Protein AF-A0A941JMF9-F1 (afdb_monomer_lite)

Secondary structure (DSSP, 8-state):
------------HHHHHHHHHHHHHTT--HHHHHHHHHHHHHHHSS-SS------HHHHHHHHHHHHHHTT------------------------------------

InterPro domains:
  IPR007337 RelB antitoxin/Antitoxin DinJ [PF04221] (5-69)
  IPR007337 RelB antitoxin/Antitoxin DinJ [PTHR38781] (1-69)
  IPR007337 RelB antitoxin/Antitoxin DinJ [TIGR02384] (3-70)
  IPR013321 Arc-type ribbon-helix-helix [G3DSA:1.10.1220.10] (5-78)

Structure (mmCIF, N/CA/C/O backbone):
data_AF-A0A941JMF9-F1
#
_entry.id   AF-A0A941JMF9-F1
#
loop_
_atom_site.group_PDB
_atom_site.id
_atom_site.type_symbol
_atom_site.label_atom_id
_atom_site.label_alt_id
_atom_site.label_comp_id
_atom_site.label_asym_id
_atom_site.label_entity_id
_atom_site.label_seq_id
_atom_site.pdbx_PDB_ins_code
_atom_site.Cartn_x
_atom_site.Cartn_y
_atom_site.Cartn_z
_atom_site.occupancy
_atom_site.B_iso_or_equiv
_atom_site.auth_seq_id
_atom_site.auth_comp_id
_atom_site.auth_asym_id
_atom_site.auth_atom_id
_atom_site.pdbx_PDB_model_num
ATOM 1 N N . MET A 1 1 ? -5.141 -19.625 16.712 1.00 50.81 1 MET A N 1
ATOM 2 C CA . MET A 1 1 ? -5.456 -18.192 16.505 1.00 50.81 1 MET A CA 1
ATOM 3 C C . MET A 1 1 ? -4.304 -17.585 15.720 1.00 50.81 1 MET A C 1
ATOM 5 O O . MET A 1 1 ? -3.173 -17.908 16.052 1.00 50.81 1 MET A O 1
ATOM 9 N N . LYS A 1 2 ? -4.557 -16.811 14.654 1.00 82.81 2 LYS A N 1
ATOM 10 C CA . LYS A 1 2 ? -3.477 -16.100 13.944 1.00 82.81 2 LYS A CA 1
ATOM 11 C C . LYS A 1 2 ? -3.002 -14.933 14.806 1.00 82.81 2 LYS A C 1
ATOM 13 O O . LYS A 1 2 ? -3.840 -14.198 15.327 1.00 82.81 2 LYS A O 1
ATOM 18 N N . GLU A 1 3 ? -1.692 -14.795 14.943 1.00 86.06 3 GLU A N 1
ATOM 19 C CA . GLU A 1 3 ? -1.062 -13.634 15.565 1.00 86.06 3 GLU A CA 1
ATOM 20 C C . GLU A 1 3 ? -1.372 -12.379 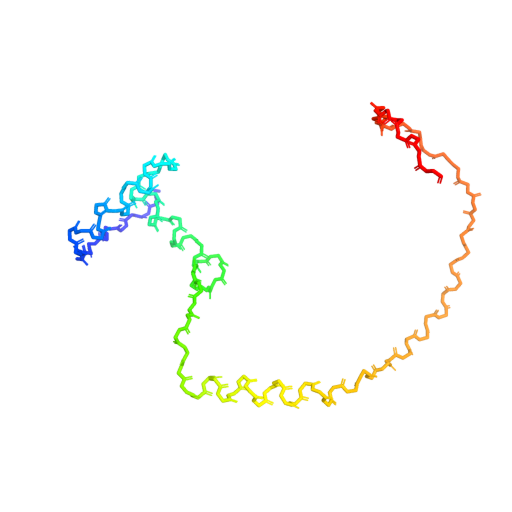14.737 1.00 86.06 3 GLU A C 1
ATOM 22 O O . GLU A 1 3 ? -1.392 -12.426 13.504 1.00 86.06 3 GLU A O 1
ATOM 27 N N . LYS A 1 4 ? -1.712 -11.281 15.417 1.00 86.69 4 LYS A N 1
ATOM 28 C CA . LYS A 1 4 ? -1.981 -9.981 14.800 1.00 86.69 4 LYS A CA 1
ATOM 29 C C . LYS A 1 4 ? -1.010 -8.974 15.387 1.00 86.69 4 LYS A C 1
ATOM 31 O O . LYS A 1 4 ? -1.026 -8.748 16.592 1.00 86.69 4 LYS A O 1
ATOM 36 N N . GLU A 1 5 ? -0.235 -8.343 14.522 1.00 91.06 5 GLU A N 1
ATOM 37 C CA . GLU A 1 5 ? 0.629 -7.228 14.889 1.00 91.06 5 GLU A CA 1
ATOM 38 C C . GLU A 1 5 ? -0.070 -5.897 14.591 1.00 91.06 5 GLU A C 1
ATOM 40 O O . GLU A 1 5 ? -0.791 -5.760 13.597 1.00 91.06 5 GLU A O 1
ATOM 45 N N . LEU A 1 6 ? 0.118 -4.914 15.474 1.00 92.06 6 LEU A N 1
ATOM 46 C CA . LEU A 1 6 ? -0.375 -3.552 15.281 1.00 92.06 6 LEU A CA 1
ATOM 47 C C . LEU A 1 6 ? 0.686 -2.728 14.554 1.00 92.06 6 LEU A C 1
ATOM 49 O O . LEU A 1 6 ? 1.835 -2.672 14.983 1.00 92.06 6 LEU A O 1
ATOM 53 N N . ILE A 1 7 ? 0.280 -2.051 13.483 1.00 92.31 7 ILE A N 1
ATOM 54 C CA . ILE A 1 7 ? 1.163 -1.201 12.683 1.00 92.31 7 ILE A CA 1
ATOM 55 C C . ILE A 1 7 ? 0.775 0.258 12.933 1.00 92.31 7 ILE A C 1
ATOM 57 O O . ILE A 1 7 ? -0.375 0.637 12.708 1.00 92.31 7 ILE A O 1
ATOM 61 N N . ASN A 1 8 ? 1.732 1.070 13.388 1.00 93.69 8 ASN A N 1
ATOM 62 C CA . ASN A 1 8 ? 1.570 2.514 13.554 1.00 93.69 8 ASN A CA 1
ATOM 63 C C . ASN A 1 8 ? 2.444 3.258 12.535 1.00 93.69 8 ASN A C 1
ATOM 65 O O . ASN A 1 8 ? 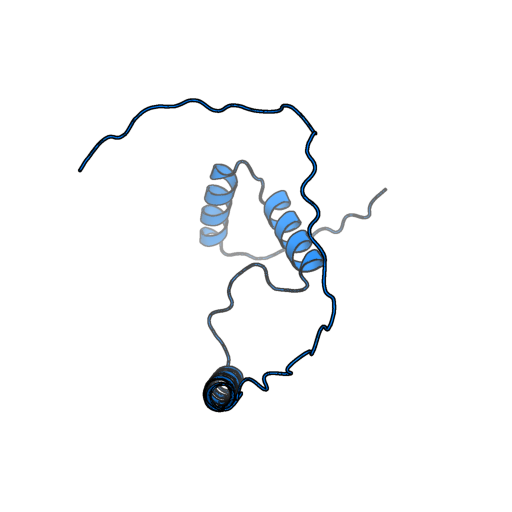3.632 2.965 12.418 1.00 93.69 8 ASN A O 1
ATOM 69 N N . ILE A 1 9 ? 1.858 4.199 11.793 1.00 92.38 9 ILE A N 1
ATOM 70 C CA . ILE A 1 9 ? 2.515 4.886 10.673 1.00 92.38 9 ILE A CA 1
ATOM 71 C C . ILE A 1 9 ? 2.132 6.366 10.710 1.00 92.38 9 ILE A C 1
ATOM 73 O O . ILE A 1 9 ? 0.956 6.696 10.863 1.00 92.38 9 ILE A O 1
ATOM 77 N N . SER A 1 10 ? 3.117 7.248 10.537 1.00 95.44 10 SER A N 1
ATOM 78 C CA . SER A 1 10 ? 2.878 8.679 10.335 1.00 95.44 10 SER A CA 1
ATOM 79 C C . SER A 1 10 ? 2.704 8.970 8.845 1.00 95.44 10 SER A C 1
ATOM 81 O O . SER A 1 10 ? 3.546 8.577 8.039 1.00 95.44 10 SER A O 1
ATOM 83 N N . ILE A 1 11 ? 1.605 9.630 8.481 1.00 94.69 11 ILE A N 1
ATOM 84 C CA . ILE A 1 11 ? 1.263 10.027 7.109 1.00 94.69 11 ILE A CA 1
ATOM 85 C C . ILE A 1 11 ? 0.685 11.441 7.171 1.00 94.69 11 ILE A C 1
ATOM 87 O O . ILE A 1 11 ? -0.034 11.783 8.111 1.00 94.69 11 ILE A O 1
ATOM 91 N N . 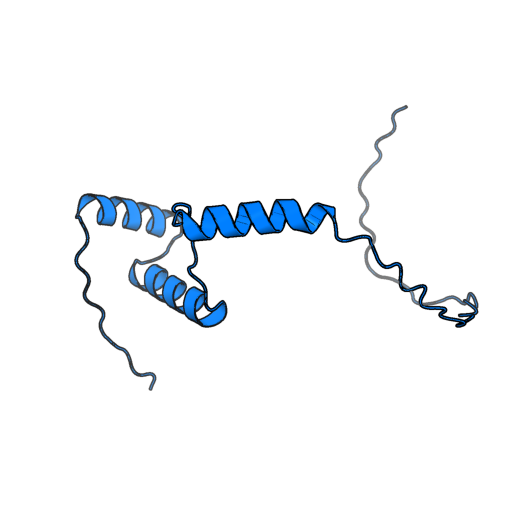GLU A 1 12 ? 0.991 12.251 6.164 1.00 97.75 12 GLU A N 1
ATOM 92 C CA . GLU A 1 12 ? 0.423 13.586 6.004 1.00 97.75 12 GLU A CA 1
ATOM 93 C C . GLU A 1 12 ? -1.109 13.542 5.877 1.00 97.75 12 GLU A C 1
ATOM 95 O O . GLU A 1 12 ? -1.676 12.681 5.198 1.00 97.75 12 GLU A O 1
ATOM 100 N N . SER A 1 13 ? -1.800 14.472 6.538 1.00 96.56 13 SER A N 1
ATOM 101 C CA . SER A 1 13 ? -3.266 14.459 6.634 1.00 96.56 13 SER A CA 1
ATOM 102 C C . SER A 1 13 ? -3.960 14.557 5.277 1.00 96.56 13 SER A C 1
ATOM 104 O O . SER A 1 13 ? -4.998 13.924 5.073 1.00 96.56 13 SER A O 1
ATOM 106 N N . GLU A 1 14 ? -3.383 15.313 4.345 1.00 97.38 14 GLU A N 1
ATOM 107 C CA . GLU A 1 14 ? -3.929 15.488 2.997 1.00 97.38 14 GLU A CA 1
ATOM 108 C C . GLU A 1 14 ? -3.874 14.175 2.207 1.00 97.38 14 GLU A C 1
ATOM 110 O O . GLU A 1 14 ? -4.900 13.696 1.721 1.00 97.38 14 GLU A O 1
ATOM 115 N N . ILE A 1 15 ? -2.705 13.521 2.181 1.00 97.19 15 ILE A N 1
ATOM 116 C CA . ILE A 1 15 ? -2.499 12.232 1.500 1.00 97.19 15 ILE A CA 1
ATOM 117 C C . ILE A 1 15 ? -3.424 11.159 2.078 1.00 97.19 15 ILE A C 1
ATOM 119 O O . ILE A 1 15 ? -4.023 10.384 1.331 1.00 97.19 15 ILE A O 1
ATOM 123 N N . LYS A 1 16 ? -3.576 11.124 3.407 1.00 95.81 16 LYS A N 1
ATOM 124 C CA . LYS A 1 16 ? -4.479 10.186 4.080 1.00 95.81 16 LYS A CA 1
ATOM 125 C C . LYS A 1 16 ? -5.921 10.351 3.601 1.00 95.81 16 LYS A C 1
ATOM 127 O O . LYS A 1 16 ? -6.567 9.351 3.303 1.00 95.81 16 LYS A O 1
ATOM 132 N N . THR A 1 17 ? -6.409 11.587 3.539 1.00 96.94 17 THR A N 1
ATOM 133 C CA . THR A 1 17 ? -7.798 11.880 3.156 1.00 96.94 17 THR A CA 1
ATOM 134 C C . THR A 1 17 ? -8.060 11.446 1.716 1.00 96.94 17 THR A C 1
ATOM 136 O O . THR A 1 17 ? -9.001 10.698 1.462 1.00 96.94 17 THR A O 1
ATOM 139 N N . ILE A 1 18 ? -7.159 11.805 0.795 1.00 97.44 18 ILE A N 1
ATOM 140 C CA . ILE A 1 18 ? -7.249 11.412 -0.618 1.00 97.44 18 ILE A CA 1
ATOM 141 C C . ILE A 1 18 ? -7.240 9.882 -0.762 1.00 97.44 18 ILE A C 1
ATOM 143 O O . ILE A 1 18 ? -8.048 9.314 -1.493 1.00 97.44 18 ILE A O 1
ATOM 147 N N . ALA A 1 19 ? -6.349 9.187 -0.049 1.00 96.44 19 ALA A N 1
ATOM 148 C CA . ALA A 1 19 ? -6.276 7.730 -0.106 1.00 96.44 19 ALA A CA 1
ATOM 149 C C . ALA A 1 19 ? -7.550 7.058 0.440 1.00 96.44 19 ALA A C 1
ATOM 151 O O . ALA A 1 19 ? -8.043 6.105 -0.162 1.00 96.44 19 ALA A O 1
ATOM 152 N N . GLU A 1 20 ? -8.105 7.552 1.553 1.00 96.00 20 GLU A N 1
ATOM 153 C CA . GLU A 1 20 ? -9.346 7.031 2.143 1.00 96.00 20 GLU A CA 1
ATOM 154 C C . GLU A 1 20 ? -10.556 7.231 1.207 1.00 96.00 20 GLU A C 1
ATOM 156 O O . GLU A 1 20 ? -11.385 6.326 1.094 1.00 96.00 20 GLU A O 1
ATOM 161 N N . GLU A 1 21 ? -10.631 8.345 0.472 1.00 97.25 21 GLU A N 1
ATOM 162 C CA . GLU A 1 21 ? -11.655 8.560 -0.561 1.00 97.25 21 GLU A CA 1
ATOM 163 C C . GLU A 1 21 ? -11.549 7.543 -1.700 1.00 97.25 21 GLU A C 1
ATOM 165 O O . GLU A 1 21 ? -12.556 6.954 -2.100 1.00 97.25 21 GLU A O 1
ATOM 170 N N . VAL A 1 22 ? -10.335 7.289 -2.195 1.00 97.25 22 VAL A N 1
ATOM 171 C CA . VAL A 1 22 ? -10.099 6.288 -3.244 1.00 97.25 22 VAL A CA 1
ATOM 172 C C . VAL A 1 22 ? -10.489 4.896 -2.750 1.00 97.25 22 VAL A C 1
ATOM 174 O O . VAL A 1 22 ? -11.217 4.188 -3.440 1.00 97.25 22 VAL A O 1
ATOM 177 N N . PHE A 1 23 ? -10.075 4.496 -1.545 1.00 96.88 23 PHE A N 1
ATOM 178 C CA . PHE A 1 23 ? -10.451 3.190 -0.992 1.00 96.88 23 PHE A CA 1
ATOM 179 C C . PHE A 1 23 ? -11.965 3.047 -0.813 1.00 96.88 23 PHE A C 1
ATOM 181 O O . PHE A 1 23 ? -12.511 1.988 -1.126 1.00 96.88 23 PHE A O 1
ATOM 188 N N . SER A 1 24 ? -12.653 4.116 -0.406 1.00 96.06 24 SER A N 1
ATOM 189 C CA . SER A 1 24 ? -14.113 4.147 -0.276 1.00 96.06 24 SER A CA 1
ATOM 190 C C . SER A 1 24 ? -14.826 3.904 -1.610 1.00 96.06 24 SER A C 1
ATOM 192 O O . SER A 1 24 ? -15.787 3.138 -1.663 1.00 96.06 24 SER A O 1
ATOM 194 N N . GLN A 1 25 ? -14.312 4.460 -2.714 1.00 97.19 25 GLN A N 1
ATOM 195 C CA . GLN A 1 25 ? -14.851 4.200 -4.058 1.00 97.19 25 GLN A CA 1
ATOM 196 C C . GLN A 1 25 ? -14.771 2.716 -4.447 1.00 97.19 25 GLN A C 1
ATOM 198 O O . GLN A 1 25 ? -15.630 2.222 -5.174 1.00 97.19 25 GLN A O 1
ATOM 203 N N . PHE A 1 26 ? -13.774 1.994 -3.930 1.00 95.50 26 PHE A N 1
ATOM 204 C CA . PHE A 1 26 ? -13.631 0.549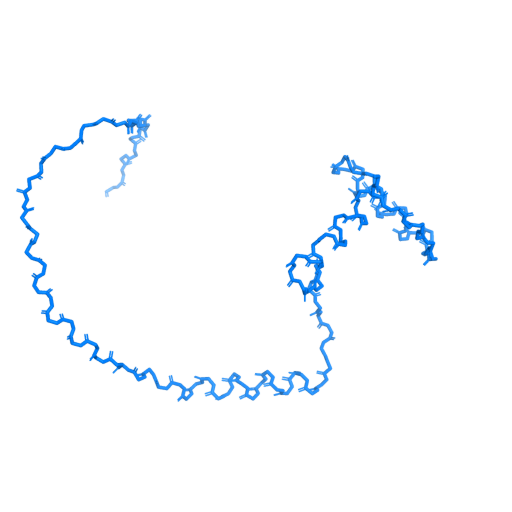 -4.111 1.00 95.50 26 PHE A CA 1
ATOM 205 C C . PHE A 1 26 ? -14.279 -0.283 -2.990 1.00 95.50 26 PHE A C 1
ATOM 207 O O . PHE A 1 26 ? -14.132 -1.504 -2.982 1.00 95.50 26 PHE A O 1
ATOM 214 N N . GLY A 1 27 ? -14.990 0.345 -2.046 1.00 96.38 27 GLY A N 1
ATOM 215 C CA . GLY A 1 27 ? -15.641 -0.339 -0.925 1.00 96.38 27 GLY A CA 1
ATOM 216 C C . GLY A 1 27 ? -14.666 -0.972 0.070 1.00 96.38 27 GLY A C 1
ATOM 217 O O . GLY A 1 27 ? -15.016 -1.953 0.720 1.00 96.38 27 GLY A O 1
ATOM 218 N N . MET A 1 28 ? -13.446 -0.443 0.172 1.00 95.75 28 MET A N 1
ATOM 219 C CA . MET A 1 28 ? -12.387 -0.972 1.028 1.00 95.75 28 MET A CA 1
ATOM 220 C C . MET A 1 28 ? -12.084 -0.037 2.197 1.00 95.75 28 MET A C 1
ATOM 222 O O . MET A 1 28 ? -12.054 1.187 2.067 1.00 95.75 28 MET A O 1
ATOM 226 N N . THR A 1 29 ? -11.773 -0.623 3.348 1.00 95.81 29 THR A N 1
ATOM 227 C CA . THR A 1 29 ? -11.188 0.100 4.478 1.00 95.81 29 THR A CA 1
ATOM 228 C C . THR A 1 29 ? -9.673 0.239 4.311 1.00 95.81 29 THR A C 1
ATOM 230 O O . THR A 1 29 ? -9.013 -0.565 3.652 1.00 95.81 29 THR A O 1
ATOM 233 N N . LYS A 1 30 ? -9.068 1.224 4.985 1.00 94.69 30 LYS A N 1
ATOM 234 C CA . LYS A 1 30 ? -7.601 1.385 4.998 1.00 94.69 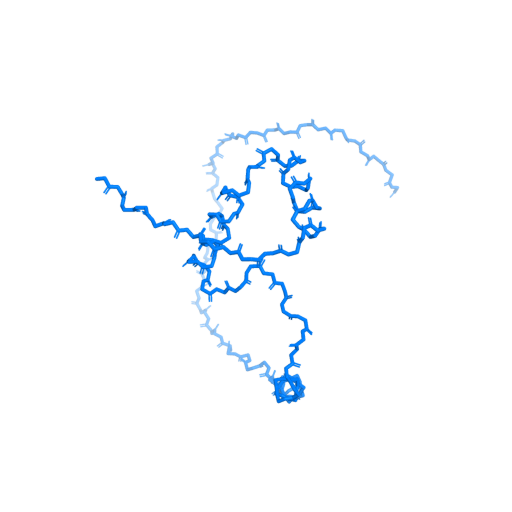30 LYS A CA 1
ATOM 235 C C . LYS A 1 30 ? -6.851 0.147 5.493 1.00 94.69 30 LYS A C 1
ATOM 237 O O . LYS A 1 30 ? -5.782 -0.167 4.983 1.00 94.69 30 LYS A O 1
ATOM 242 N N . SER A 1 31 ? -7.407 -0.567 6.473 1.00 94.12 31 SER A N 1
ATOM 243 C CA . SER A 1 31 ? -6.797 -1.785 7.010 1.00 94.12 31 SER A CA 1
ATOM 244 C C . SER A 1 31 ? -6.784 -2.908 5.977 1.00 94.12 31 SER A C 1
ATOM 246 O O . SER A 1 31 ? -5.783 -3.612 5.867 1.00 94.12 31 SER A O 1
ATOM 248 N N . GLU A 1 32 ? -7.854 -3.051 5.195 1.00 94.81 32 GLU A N 1
ATOM 249 C CA . GLU A 1 32 ? -7.913 -4.014 4.092 1.00 94.81 32 GLU A CA 1
ATOM 250 C C . GLU A 1 32 ? -6.943 -3.637 2.977 1.00 94.81 32 GLU A C 1
ATOM 252 O O . GLU A 1 32 ? -6.183 -4.491 2.531 1.00 94.81 32 GLU A O 1
ATOM 257 N N . ALA A 1 33 ? -6.887 -2.359 2.591 1.00 95.25 33 ALA A N 1
ATOM 258 C CA . ALA A 1 33 ? -5.948 -1.882 1.579 1.00 95.25 33 ALA A CA 1
ATOM 259 C C . ALA A 1 33 ? -4.483 -2.159 1.969 1.00 95.25 33 ALA A C 1
ATOM 261 O O . ALA A 1 33 ? -3.710 -2.690 1.170 1.00 95.25 33 ALA A O 1
ATOM 262 N N . ILE A 1 34 ? -4.103 -1.875 3.221 1.00 94.75 34 ILE A N 1
ATOM 263 C CA . ILE A 1 34 ? -2.758 -2.168 3.741 1.00 94.75 34 ILE A CA 1
ATOM 264 C C . ILE A 1 34 ? -2.513 -3.683 3.798 1.00 94.75 34 ILE A C 1
ATOM 266 O O . ILE A 1 34 ? -1.433 -4.147 3.432 1.00 94.75 34 ILE A O 1
ATOM 270 N N . ALA A 1 35 ? -3.498 -4.481 4.215 1.00 93.69 35 ALA A N 1
ATOM 271 C CA . ALA A 1 35 ? -3.364 -5.936 4.233 1.00 93.69 35 ALA A CA 1
ATOM 272 C C . ALA A 1 35 ? -3.145 -6.511 2.824 1.00 93.69 35 ALA A C 1
ATOM 274 O O . ALA A 1 35 ? -2.272 -7.359 2.644 1.00 93.69 35 ALA A O 1
ATOM 275 N N . LEU A 1 36 ? -3.886 -6.024 1.825 1.00 94.62 36 LEU A N 1
ATOM 276 C CA . LEU A 1 36 ? -3.720 -6.408 0.422 1.00 94.62 36 LEU A CA 1
ATOM 277 C C . LEU A 1 36 ? -2.338 -6.024 -0.108 1.00 94.62 36 LEU A C 1
ATOM 279 O O . LEU A 1 36 ? -1.710 -6.823 -0.800 1.00 94.62 36 LEU A O 1
ATOM 283 N N . PHE A 1 37 ? -1.827 -4.849 0.267 1.00 94.75 37 PHE A N 1
ATOM 284 C CA . PHE A 1 37 ? -0.462 -4.444 -0.063 1.00 94.75 37 PHE A CA 1
ATOM 285 C C . PHE A 1 37 ? 0.568 -5.464 0.451 1.00 94.75 37 PHE A C 1
ATOM 287 O O . PHE A 1 37 ? 1.382 -5.961 -0.330 1.00 94.75 37 PHE A O 1
ATOM 294 N N . TYR A 1 38 ? 0.500 -5.845 1.732 1.00 95.00 38 TYR A N 1
ATOM 295 C CA . TYR A 1 38 ? 1.408 -6.850 2.298 1.00 95.00 38 TYR A CA 1
ATOM 296 C C . TYR A 1 38 ? 1.246 -8.224 1.652 1.00 95.00 38 TYR A C 1
ATOM 298 O O . TYR A 1 38 ? 2.243 -8.901 1.400 1.00 95.00 38 TYR A O 1
ATOM 306 N N . GLN A 1 39 ? 0.012 -8.642 1.365 1.00 94.69 39 GLN A N 1
ATOM 307 C CA . GLN A 1 39 ? -0.250 -9.901 0.671 1.00 94.69 39 GLN A CA 1
ATOM 308 C C . GLN A 1 39 ? 0.397 -9.910 -0.709 1.00 94.69 39 GLN A C 1
ATOM 310 O O . GLN A 1 39 ? 1.097 -10.864 -1.041 1.00 94.69 39 GLN A O 1
ATOM 315 N N . GLN A 1 40 ? 0.227 -8.837 -1.480 1.00 96.69 40 GLN A N 1
ATOM 316 C CA . GLN A 1 40 ? 0.807 -8.735 -2.810 1.00 96.69 40 GLN A CA 1
ATOM 317 C C . GLN A 1 40 ? 2.333 -8.815 -2.745 1.00 96.69 40 GLN A C 1
ATOM 319 O O . GLN A 1 40 ? 2.913 -9.666 -3.412 1.00 96.69 40 GLN A O 1
ATOM 324 N N . VAL A 1 41 ? 2.974 -8.031 -1.871 1.00 97.00 41 VAL A N 1
ATOM 325 C CA . VAL A 1 41 ? 4.433 -8.077 -1.661 1.00 97.00 41 VAL A CA 1
ATOM 326 C C . VAL A 1 41 ? 4.897 -9.479 -1.256 1.00 97.00 41 VAL A C 1
ATOM 328 O O . VAL A 1 41 ? 5.899 -9.988 -1.763 1.00 97.00 41 VAL A O 1
ATOM 331 N N . ALA A 1 42 ? 4.170 -10.133 -0.349 1.00 96.25 42 ALA A N 1
ATOM 332 C CA . ALA A 1 42 ? 4.518 -11.463 0.129 1.00 96.25 42 ALA A CA 1
ATOM 333 C C . ALA A 1 42 ? 4.417 -12.529 -0.972 1.00 96.25 42 ALA A C 1
ATOM 335 O O . ALA A 1 42 ? 5.254 -13.439 -0.991 1.00 96.25 42 ALA A O 1
ATOM 336 N N . LEU A 1 43 ? 3.430 -12.411 -1.866 1.00 96.75 43 LEU A N 1
ATOM 337 C CA . LEU A 1 43 ? 3.185 -13.334 -2.975 1.00 96.75 43 LEU A CA 1
ATOM 338 C C . LEU A 1 43 ? 4.188 -13.144 -4.113 1.00 96.75 43 LEU A C 1
ATOM 340 O O . LEU A 1 43 ? 4.781 -14.115 -4.575 1.00 96.75 43 LEU A O 1
ATOM 344 N N . THR A 1 44 ? 4.393 -11.908 -4.559 1.00 96.12 44 THR A N 1
ATOM 345 C CA . THR A 1 44 ? 5.187 -11.612 -5.759 1.00 96.12 44 THR A CA 1
ATOM 346 C C . THR A 1 44 ? 6.661 -11.360 -5.472 1.00 96.12 44 THR A C 1
ATOM 348 O O . THR A 1 44 ? 7.456 -11.306 -6.408 1.00 96.12 44 THR A O 1
ATOM 351 N N . LYS A 1 45 ? 7.035 -11.179 -4.197 1.00 94.31 45 LYS A N 1
ATOM 352 C CA . LYS A 1 45 ? 8.382 -10.759 -3.772 1.00 94.31 45 LYS A CA 1
ATOM 353 C C . LYS A 1 45 ? 8.846 -9.475 -4.469 1.00 94.31 45 LYS A C 1
ATOM 355 O O . LYS A 1 45 ? 10.038 -9.277 -4.685 1.00 94.31 45 LYS A O 1
ATOM 360 N N . ASN A 1 46 ? 7.904 -8.602 -4.821 1.00 92.81 46 ASN A N 1
ATOM 361 C CA . ASN A 1 46 ? 8.172 -7.317 -5.452 1.00 92.81 46 ASN A CA 1
ATOM 362 C C . ASN A 1 46 ? 7.293 -6.213 -4.858 1.00 92.81 46 ASN A C 1
ATOM 364 O O . ASN A 1 46 ? 6.355 -6.469 -4.103 1.00 92.81 46 ASN A O 1
ATOM 368 N N . ILE A 1 47 ? 7.627 -4.970 -5.191 1.00 93.62 47 ILE A N 1
ATOM 369 C CA . ILE A 1 47 ? 6.831 -3.812 -4.803 1.00 93.62 47 ILE A CA 1
ATOM 370 C C . ILE A 1 47 ? 5.627 -3.689 -5.753 1.00 93.62 47 ILE A C 1
ATOM 372 O O . ILE A 1 47 ? 5.818 -3.691 -6.970 1.00 93.62 47 ILE A O 1
ATOM 376 N N . PRO A 1 48 ? 4.394 -3.542 -5.233 1.00 90.69 48 PRO A N 1
ATOM 377 C CA . PRO A 1 48 ? 3.160 -3.579 -6.019 1.00 90.69 48 PRO A CA 1
ATOM 378 C C . PRO A 1 48 ? 2.834 -2.237 -6.689 1.00 90.69 48 PRO A C 1
ATOM 380 O O . PRO A 1 48 ? 1.677 -1.845 -6.806 1.00 90.69 48 PRO A O 1
ATOM 383 N N . PHE A 1 49 ? 3.858 -1.505 -7.111 1.00 89.25 49 PHE A N 1
ATOM 384 C CA . PHE A 1 49 ? 3.739 -0.302 -7.919 1.00 89.25 49 PHE A CA 1
ATOM 385 C C . PHE A 1 49 ? 5.017 -0.116 -8.733 1.00 89.25 49 PHE A C 1
ATOM 387 O O . PHE A 1 49 ? 6.100 -0.548 -8.339 1.00 89.25 49 PHE A O 1
ATOM 394 N N . ALA A 1 50 ? 4.891 0.530 -9.890 1.00 85.44 50 ALA A N 1
ATOM 395 C CA . ALA A 1 50 ? 6.028 0.774 -10.763 1.00 85.44 50 ALA A CA 1
ATOM 396 C C . ALA A 1 50 ? 6.997 1.773 -10.116 1.00 85.44 50 ALA A C 1
ATOM 398 O O . ALA A 1 50 ? 6.650 2.933 -9.883 1.00 85.44 50 ALA A O 1
ATOM 399 N N . LEU A 1 51 ? 8.228 1.335 -9.869 1.00 85.00 51 LEU A N 1
ATOM 400 C CA . LEU A 1 51 ? 9.318 2.220 -9.482 1.00 85.00 51 LEU A CA 1
ATOM 401 C C . LEU A 1 51 ? 9.795 2.942 -10.744 1.00 85.00 51 LEU A C 1
ATOM 403 O O . LEU A 1 51 ? 10.254 2.300 -11.680 1.00 85.00 51 LEU A O 1
ATOM 407 N N . ARG A 1 52 ? 9.619 4.266 -10.809 1.00 76.06 52 ARG A N 1
ATOM 408 C CA . ARG A 1 52 ? 10.003 5.070 -11.987 1.00 76.06 52 ARG A CA 1
ATOM 409 C C . ARG A 1 52 ? 11.342 5.789 -11.830 1.00 76.06 52 ARG A C 1
ATOM 411 O O . ARG A 1 52 ? 11.914 6.216 -12.823 1.00 76.06 52 ARG A O 1
ATOM 418 N N . ASN A 1 53 ? 11.844 5.924 -10.603 1.00 77.62 53 ASN A N 1
ATOM 419 C CA . ASN A 1 53 ? 13.099 6.614 -10.324 1.00 77.62 53 ASN A CA 1
ATOM 420 C C . ASN A 1 53 ? 14.221 5.595 -10.098 1.00 77.62 53 ASN A C 1
ATOM 422 O O . ASN A 1 53 ? 14.477 5.183 -8.966 1.00 77.62 53 ASN A O 1
ATOM 426 N N . PHE A 1 54 ? 14.849 5.155 -11.185 1.00 79.75 54 PHE A N 1
ATOM 427 C CA . PHE A 1 54 ? 16.005 4.264 -11.130 1.00 79.75 54 PHE A CA 1
ATOM 428 C C . PHE A 1 54 ? 17.291 5.062 -10.895 1.00 79.75 54 PHE A C 1
ATOM 430 O O . PHE A 1 54 ? 17.417 6.201 -11.345 1.00 79.75 54 PHE A O 1
ATOM 437 N N . ASN A 1 55 ? 18.256 4.474 -10.180 1.00 84.25 55 ASN A N 1
ATOM 438 C CA . ASN A 1 55 ? 19.568 5.101 -10.024 1.00 84.25 55 ASN A CA 1
ATOM 439 C C . ASN A 1 55 ? 20.322 5.097 -11.371 1.00 84.25 55 ASN A C 1
ATOM 441 O O . ASN A 1 55 ? 20.037 4.297 -12.264 1.00 84.25 55 ASN A O 1
ATOM 445 N N . GLN A 1 56 ? 21.301 5.993 -11.516 1.00 83.94 56 GLN A N 1
ATOM 446 C CA . GLN A 1 56 ? 22.055 6.134 -12.768 1.00 83.94 56 GLN A CA 1
ATOM 447 C C . GLN A 1 56 ? 22.766 4.837 -13.183 1.00 83.94 56 GLN A C 1
ATOM 449 O O . GLN A 1 56 ? 22.914 4.572 -14.371 1.00 83.94 56 GLN A O 1
ATOM 454 N N . GLU A 1 57 ? 23.191 4.020 -12.219 1.00 86.25 57 GLU A N 1
ATOM 455 C CA . GLU A 1 57 ? 23.840 2.730 -12.475 1.00 86.25 57 GLU A CA 1
ATOM 456 C C . GLU A 1 57 ? 22.885 1.716 -13.112 1.00 86.25 57 GLU A C 1
ATOM 458 O O . GLU A 1 57 ? 23.248 1.056 -14.081 1.00 86.25 57 GLU A O 1
ATOM 463 N N . THR A 1 58 ? 21.646 1.632 -12.621 1.00 83.00 58 THR A N 1
ATOM 464 C CA . THR A 1 58 ? 20.615 0.732 -13.156 1.00 83.00 58 THR A CA 1
ATOM 465 C C . THR A 1 58 ? 20.202 1.172 -14.552 1.00 83.00 58 THR A C 1
ATOM 467 O O . THR A 1 58 ? 20.060 0.329 -15.430 1.00 83.00 58 THR A O 1
ATOM 470 N N . VAL A 1 59 ? 20.074 2.484 -14.786 1.00 86.94 59 VAL A N 1
ATOM 471 C CA . VAL A 1 59 ? 19.784 3.023 -16.124 1.00 86.94 59 VAL A CA 1
ATOM 472 C C . VAL A 1 59 ? 20.892 2.644 -17.110 1.00 86.94 59 VAL A C 1
ATOM 474 O O . VAL A 1 59 ? 20.596 2.072 -18.153 1.00 86.94 59 VAL A O 1
ATOM 477 N N . LYS A 1 60 ? 22.167 2.849 -16.749 1.00 85.62 60 LYS A N 1
ATOM 478 C CA . LYS A 1 60 ? 23.311 2.441 -17.584 1.00 85.62 60 LYS A CA 1
ATOM 479 C C . LYS A 1 60 ? 23.333 0.936 -17.846 1.00 85.62 60 LYS A C 1
ATOM 481 O O . LYS A 1 60 ? 23.574 0.512 -18.970 1.00 85.62 60 LYS A O 1
ATOM 486 N N . ALA A 1 61 ? 23.052 0.121 -16.830 1.00 85.94 61 ALA A N 1
ATOM 487 C CA . ALA A 1 61 ? 22.987 -1.328 -16.988 1.00 85.94 61 ALA A CA 1
ATOM 488 C C . ALA A 1 61 ? 21.864 -1.754 -17.950 1.00 85.94 61 ALA A C 1
ATOM 490 O O . ALA A 1 61 ? 22.068 -2.658 -18.756 1.00 85.94 61 ALA A O 1
ATOM 491 N N . MET A 1 62 ? 20.702 -1.095 -17.903 1.00 85.44 62 MET A N 1
ATOM 492 C CA . MET A 1 62 ? 19.606 -1.328 -18.849 1.00 85.44 62 MET A CA 1
ATOM 493 C C . MET A 1 62 ? 19.999 -0.925 -20.277 1.00 85.44 62 MET A C 1
ATOM 495 O O . MET A 1 62 ? 19.821 -1.724 -21.191 1.00 85.44 62 MET A O 1
ATOM 499 N N . GLU A 1 63 ? 20.615 0.246 -20.462 1.00 85.94 63 GLU A N 1
ATOM 500 C CA . GLU A 1 63 ? 21.120 0.707 -21.767 1.00 85.94 63 GLU A CA 1
ATOM 501 C C . GLU A 1 63 ? 22.165 -0.257 -22.356 1.00 85.94 63 GLU A C 1
ATOM 503 O O . GLU A 1 63 ? 22.129 -0.589 -23.543 1.00 85.94 63 GLU A O 1
ATOM 508 N N . GLU A 1 64 ? 23.082 -0.761 -21.526 1.00 82.00 64 GLU A N 1
ATOM 509 C CA . GLU A 1 64 ? 24.064 -1.763 -21.937 1.00 82.00 64 GLU A CA 1
ATOM 510 C C . GLU A 1 64 ? 23.420 -3.092 -22.345 1.00 82.00 64 GLU A C 1
ATOM 512 O O . GLU A 1 64 ? 23.899 -3.743 -23.277 1.00 82.00 64 GLU A O 1
ATOM 517 N N . LEU A 1 65 ? 22.375 -3.531 -21.640 1.00 79.50 65 LEU A N 1
ATOM 518 C CA . LEU A 1 65 ? 21.643 -4.755 -21.966 1.00 79.50 65 LEU A CA 1
ATOM 519 C C . LEU A 1 65 ? 20.868 -4.606 -23.275 1.00 79.50 65 LEU A C 1
ATOM 521 O O . LEU A 1 65 ? 20.934 -5.511 -24.106 1.00 79.50 65 LEU A O 1
ATOM 525 N N . ASP A 1 66 ? 20.215 -3.467 -23.499 1.00 78.88 66 ASP A N 1
ATOM 526 C CA . ASP A 1 66 ? 19.517 -3.174 -24.752 1.00 78.88 66 ASP A CA 1
ATOM 527 C C . ASP A 1 66 ? 20.500 -3.162 -25.930 1.00 78.88 66 ASP A C 1
ATOM 529 O O . ASP A 1 66 ? 20.267 -3.835 -26.938 1.00 78.88 66 ASP A O 1
ATOM 533 N N . ALA A 1 67 ? 21.661 -2.519 -25.770 1.00 74.25 67 ALA A N 1
ATOM 534 C CA . ALA A 1 67 ? 22.725 -2.520 -26.773 1.00 74.25 67 ALA A CA 1
ATOM 535 C C . ALA A 1 67 ? 23.288 -3.928 -27.054 1.00 74.25 67 ALA A C 1
ATOM 537 O O . ALA A 1 67 ? 23.613 -4.253 -28.197 1.00 74.25 67 ALA A O 1
ATOM 538 N N . LYS A 1 68 ? 23.385 -4.790 -26.031 1.00 67.44 68 LYS A N 1
ATOM 539 C CA . LYS A 1 68 ? 23.870 -6.179 -26.158 1.00 67.44 68 LYS A CA 1
ATOM 540 C C . LYS A 1 68 ? 22.801 -7.134 -26.711 1.00 67.44 68 LYS A C 1
ATOM 542 O O . LYS A 1 68 ? 23.153 -8.104 -27.383 1.00 67.44 68 LYS A O 1
ATOM 547 N N . SER A 1 69 ? 21.513 -6.867 -26.483 1.00 58.41 69 SER A N 1
ATOM 548 C CA . SER A 1 69 ? 20.392 -7.695 -26.962 1.00 58.41 69 SER A CA 1
ATOM 549 C C . SER A 1 69 ? 20.283 -7.729 -28.491 1.00 58.41 69 SER A C 1
ATOM 551 O O . SER A 1 69 ? 19.901 -8.753 -29.059 1.00 58.41 69 SER A O 1
ATOM 553 N N . LEU A 1 70 ? 20.744 -6.671 -29.169 1.00 54.84 70 LEU A N 1
ATOM 554 C CA . LEU A 1 70 ? 20.844 -6.602 -30.631 1.00 54.84 70 LEU A CA 1
ATOM 555 C C . LEU A 1 70 ? 21.855 -7.604 -31.222 1.00 54.84 70 LEU A C 1
ATOM 557 O O . LEU A 1 70 ? 21.844 -7.841 -32.428 1.00 54.84 70 LEU A O 1
ATOM 561 N N . HIS A 1 71 ? 22.700 -8.226 -30.391 1.00 52.72 71 HIS A N 1
ATOM 562 C CA . HIS A 1 71 ? 23.656 -9.253 -30.808 1.00 52.72 71 HIS A CA 1
ATOM 563 C C . HIS A 1 71 ? 23.242 -10.683 -30.401 1.00 52.72 71 HIS A C 1
ATOM 565 O O . HIS A 1 71 ? 23.988 -11.636 -30.659 1.00 52.72 71 HIS A O 1
ATOM 571 N N . PHE A 1 72 ? 22.053 -10.881 -29.813 1.00 51.91 72 PHE A N 1
ATOM 572 C CA . PHE A 1 72 ? 21.482 -12.221 -29.647 1.00 51.91 72 PHE A CA 1
ATOM 573 C C . PHE A 1 72 ? 20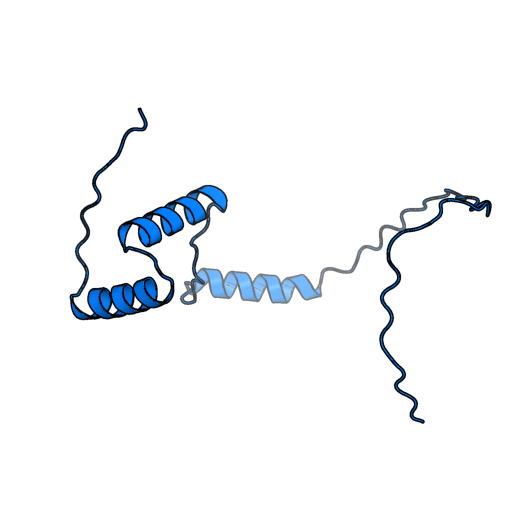.990 -12.713 -31.012 1.00 51.91 72 PHE A C 1
ATOM 575 O O . PHE A 1 72 ? 19.802 -12.691 -31.328 1.00 51.91 72 PHE A O 1
ATOM 582 N N . GLN A 1 73 ? 21.939 -13.145 -31.850 1.00 53.97 73 GLN A N 1
ATOM 583 C CA . GLN A 1 73 ? 21.634 -13.998 -32.985 1.00 53.97 73 GLN A CA 1
ATOM 584 C C . GLN A 1 73 ? 20.816 -15.157 -32.435 1.00 53.97 73 GLN A C 1
ATOM 586 O O . GLN A 1 73 ? 21.281 -15.908 -31.575 1.00 53.97 73 GLN A O 1
ATOM 591 N N . SER A 1 74 ? 19.588 -15.272 -32.923 1.00 48.97 74 SER A N 1
ATOM 592 C CA . SER A 1 74 ? 18.767 -16.458 -32.807 1.00 48.97 74 SER A CA 1
ATOM 593 C C . SER A 1 74 ? 19.617 -17.651 -33.228 1.00 48.97 74 SER A C 1
ATOM 595 O O . SER A 1 74 ? 19.737 -17.980 -34.408 1.00 48.97 74 SER A O 1
ATOM 597 N N . ARG A 1 75 ? 20.244 -18.322 -32.257 1.00 42.88 75 ARG A N 1
ATOM 598 C CA . ARG A 1 75 ? 20.779 -19.654 -32.476 1.00 42.88 75 ARG A CA 1
ATOM 599 C C . ARG A 1 75 ? 19.550 -20.526 -32.636 1.00 42.88 75 ARG A C 1
ATOM 601 O O . ARG A 1 75 ? 19.018 -21.051 -31.666 1.00 42.88 75 ARG A O 1
ATOM 608 N N . SER A 1 76 ? 19.067 -20.585 -33.874 1.00 45.19 76 SER A N 1
ATOM 609 C CA . SER A 1 76 ? 18.157 -21.599 -34.366 1.00 45.19 76 SER A CA 1
ATOM 610 C C . SER A 1 76 ? 18.785 -22.937 -34.014 1.00 45.19 76 SER A C 1
ATOM 612 O O . SER A 1 76 ? 19.626 -23.465 -34.742 1.00 45.19 76 SER A O 1
ATOM 614 N N . LEU A 1 77 ? 18.457 -23.465 -32.839 1.00 42.84 77 LEU A N 1
ATOM 615 C CA . LEU A 1 77 ? 18.656 -24.871 -32.576 1.00 42.84 77 LEU A CA 1
ATOM 616 C C . LEU A 1 77 ? 17.601 -25.552 -33.433 1.00 42.84 77 LEU A C 1
ATOM 618 O O . LEU A 1 77 ? 16.430 -25.606 -33.067 1.00 42.84 77 LEU A O 1
ATOM 622 N N . ASN A 1 78 ? 18.024 -26.012 -34.609 1.00 46.12 78 ASN A N 1
ATOM 623 C CA . ASN A 1 78 ? 17.252 -26.931 -35.427 1.00 46.12 78 ASN A CA 1
ATOM 624 C C . ASN A 1 78 ? 17.040 -28.196 -34.591 1.00 46.12 78 ASN A C 1
ATOM 626 O O . ASN A 1 78 ? 17.857 -29.117 -34.617 1.00 46.12 78 ASN A O 1
ATOM 630 N N . PHE A 1 79 ? 15.978 -28.223 -33.791 1.00 39.38 79 PHE A N 1
ATOM 631 C CA . PHE A 1 79 ? 15.580 -29.424 -33.090 1.00 39.38 79 PHE A CA 1
ATOM 632 C C . PHE A 1 79 ? 14.908 -30.309 -34.135 1.00 39.38 79 PHE A C 1
ATOM 634 O O . PHE A 1 79 ? 13.771 -30.086 -34.545 1.00 39.38 79 PHE A O 1
ATOM 641 N N . ASN A 1 80 ? 15.686 -31.253 -34.657 1.00 46.22 80 ASN A N 1
ATOM 642 C CA . ASN A 1 80 ? 15.256 -32.198 -35.672 1.00 46.22 80 ASN A CA 1
ATOM 643 C C . ASN A 1 80 ? 14.309 -33.210 -35.003 1.00 46.22 80 ASN A C 1
ATOM 645 O O . ASN A 1 80 ? 14.705 -34.321 -34.654 1.00 46.22 80 ASN A O 1
ATOM 649 N N . ILE A 1 81 ? 13.063 -32.802 -34.740 1.00 44.41 81 ILE A N 1
ATOM 650 C CA . ILE A 1 81 ? 12.022 -33.712 -34.262 1.00 44.41 81 ILE A CA 1
ATOM 651 C C . ILE A 1 81 ? 11.556 -34.517 -35.467 1.00 44.41 81 ILE A C 1
ATOM 653 O O . ILE A 1 81 ? 10.590 -34.177 -36.146 1.00 44.41 81 ILE A O 1
ATOM 657 N N . GLY A 1 82 ? 12.248 -35.620 -35.723 1.00 44.72 82 GLY A N 1
ATOM 658 C CA . GLY A 1 82 ? 11.797 -36.676 -36.622 1.00 44.72 82 GLY A CA 1
ATOM 659 C C . GLY A 1 82 ? 10.625 -37.472 -36.040 1.00 44.72 82 GLY A C 1
ATOM 660 O O . GLY A 1 82 ? 10.680 -38.697 -36.017 1.00 44.72 82 GLY A O 1
ATOM 661 N N . ALA A 1 83 ? 9.569 -36.811 -35.564 1.00 43.44 83 ALA A N 1
ATOM 662 C CA . ALA A 1 83 ? 8.319 -37.467 -35.206 1.00 43.44 83 ALA A CA 1
ATOM 663 C C . ALA A 1 83 ? 7.304 -37.218 -36.324 1.00 43.44 83 ALA A C 1
ATOM 665 O O . ALA A 1 83 ? 6.620 -36.197 -36.358 1.00 43.44 83 ALA A O 1
ATOM 666 N N . LYS A 1 84 ? 7.196 -38.179 -37.251 1.00 40.66 84 LYS A N 1
ATOM 667 C CA . LYS A 1 84 ? 6.002 -38.333 -38.090 1.00 40.66 84 LYS A CA 1
ATOM 668 C C . LYS A 1 84 ? 4.821 -38.620 -37.163 1.00 40.66 84 LYS A C 1
ATOM 670 O O . LYS A 1 84 ? 4.539 -39.774 -36.853 1.00 40.66 84 LYS A O 1
ATOM 675 N N . PHE A 1 85 ? 4.135 -37.579 -36.709 1.00 33.53 85 PHE A N 1
ATOM 676 C CA . PHE A 1 85 ? 2.819 -37.747 -36.114 1.00 33.53 85 PHE A CA 1
ATOM 677 C C . PHE A 1 85 ? 1.837 -37.929 -37.273 1.00 33.53 85 PHE A C 1
ATOM 679 O O . PHE A 1 85 ? 1.390 -36.965 -37.890 1.00 33.53 85 PHE A O 1
ATOM 686 N N . ASN A 1 86 ? 1.583 -39.186 -37.643 1.00 38.00 86 ASN A N 1
ATOM 687 C CA . ASN A 1 86 ? 0.506 -39.520 -38.568 1.00 38.00 86 ASN A CA 1
ATOM 688 C C . ASN A 1 86 ? -0.814 -39.121 -37.903 1.00 38.00 86 ASN A C 1
ATOM 690 O O . ASN A 1 86 ? -1.330 -39.841 -37.049 1.00 38.00 86 ASN A O 1
ATOM 694 N N . LEU A 1 87 ? -1.347 -37.962 -38.285 1.00 37.41 87 LEU A N 1
ATOM 695 C CA . LEU A 1 87 ? -2.691 -37.551 -37.918 1.00 37.41 87 LEU A CA 1
ATOM 696 C C . LEU A 1 87 ? -3.675 -38.411 -38.724 1.00 37.41 87 LEU A C 1
ATOM 698 O O . LEU A 1 87 ? -4.057 -38.068 -39.840 1.00 37.41 87 LEU A O 1
ATOM 702 N N . HIS A 1 88 ? -4.038 -39.574 -38.184 1.00 41.22 88 HIS A N 1
ATOM 703 C CA . HIS A 1 88 ? -5.195 -40.317 -38.672 1.00 41.22 88 HIS A CA 1
ATOM 704 C C . HIS A 1 88 ? -6.465 -39.499 -38.374 1.00 41.22 88 HIS A C 1
ATOM 706 O O . HIS A 1 88 ? -6.665 -39.102 -37.223 1.00 41.22 88 HIS A O 1
ATOM 712 N N . PRO A 1 89 ? -7.339 -39.247 -39.364 1.00 43.97 89 PRO A N 1
ATOM 713 C CA . PRO A 1 89 ? -8.614 -38.594 -39.130 1.00 43.97 89 PRO A CA 1
ATOM 714 C C . PRO A 1 89 ? -9.634 -39.650 -38.691 1.00 43.97 89 PRO A C 1
ATOM 716 O O . PRO A 1 89 ? -9.984 -40.536 -39.464 1.00 43.97 89 PRO A O 1
ATOM 719 N N . CYS A 1 90 ? -10.118 -39.574 -37.455 1.00 31.67 90 CYS A N 1
ATOM 720 C CA . CYS A 1 90 ? -11.400 -40.170 -37.063 1.00 31.67 90 CYS A CA 1
ATOM 721 C C . CYS A 1 90 ? -11.858 -39.468 -35.777 1.00 31.67 90 CYS A C 1
ATOM 723 O O . CYS A 1 90 ? -11.227 -39.603 -34.737 1.00 31.67 90 CYS A O 1
ATOM 725 N N . LEU A 1 91 ? -12.711 -38.451 -35.895 1.00 39.69 91 LEU A N 1
ATOM 726 C CA . LEU A 1 91 ? -14.175 -38.551 -35.854 1.00 39.69 91 LEU A CA 1
ATOM 727 C C . LEU A 1 91 ? -14.721 -38.989 -34.484 1.00 39.69 91 LEU A C 1
ATOM 729 O O . LEU A 1 91 ? -14.471 -40.094 -34.017 1.00 39.69 91 LEU A O 1
ATOM 733 N N . SER A 1 92 ? -15.586 -38.108 -33.969 1.00 40.25 92 SER A N 1
ATOM 734 C CA . SER A 1 92 ? -16.484 -38.212 -32.809 1.00 40.25 92 SER A CA 1
ATOM 735 C C . SER A 1 92 ? -15.928 -37.766 -31.460 1.00 40.25 92 SER A C 1
ATOM 737 O O . SER A 1 92 ? -15.394 -38.570 -30.716 1.00 40.25 92 SER A O 1
ATOM 739 N N . PHE A 1 93 ? -16.228 -36.518 -31.083 1.00 36.53 93 PHE A N 1
ATOM 740 C CA . PHE A 1 93 ? -16.962 -36.272 -29.836 1.00 36.53 93 PHE A CA 1
ATOM 741 C C . PHE A 1 93 ? -17.934 -35.087 -30.022 1.00 36.53 93 PHE A C 1
ATOM 743 O O . PHE A 1 93 ? -17.529 -34.052 -30.555 1.00 36.53 93 PHE A O 1
ATOM 750 N N . PRO A 1 94 ? -19.222 -35.249 -29.666 1.00 43.72 94 PRO A N 1
ATOM 751 C CA . PRO A 1 94 ? -20.279 -34.295 -29.971 1.00 43.72 94 PRO A CA 1
ATOM 752 C C . PRO A 1 94 ? -20.473 -33.251 -28.854 1.00 43.72 94 PRO A C 1
ATOM 754 O O . PRO A 1 94 ? -20.273 -33.536 -27.679 1.00 43.72 94 PRO A O 1
ATOM 757 N N . ASN A 1 95 ? -20.988 -32.086 -29.261 1.00 42.41 95 ASN A N 1
ATOM 758 C CA . ASN A 1 95 ? -21.824 -31.159 -28.486 1.00 42.41 95 ASN A CA 1
ATOM 759 C C . ASN A 1 95 ? -21.205 -30.449 -27.267 1.00 42.41 95 ASN A C 1
ATOM 761 O O . ASN A 1 95 ? -21.223 -31.001 -26.175 1.00 42.41 95 ASN A O 1
ATOM 765 N N . PHE A 1 96 ? -20.898 -29.149 -27.391 1.00 31.75 96 PHE A N 1
ATOM 766 C CA . PHE A 1 96 ? -21.403 -28.141 -26.441 1.00 31.75 96 PHE A CA 1
ATOM 767 C C . PHE A 1 96 ? -21.148 -26.706 -26.954 1.00 31.75 96 PHE A C 1
ATOM 769 O O . PHE A 1 96 ? -20.020 -26.342 -27.259 1.00 31.75 96 PHE A O 1
ATOM 776 N N . TRP A 1 97 ? -22.216 -25.903 -26.983 1.00 32.16 97 TRP A N 1
ATOM 777 C CA . TRP A 1 97 ? -22.283 -24.446 -27.203 1.00 32.16 97 TRP A CA 1
ATOM 778 C C . TRP A 1 97 ? -22.172 -23.913 -28.632 1.00 32.16 97 TRP A C 1
ATOM 780 O O . TRP A 1 97 ? -21.156 -23.397 -29.087 1.00 32.16 97 TRP A O 1
ATOM 790 N N . GLY A 1 98 ? -23.339 -23.912 -29.282 1.00 30.12 98 GLY A N 1
ATOM 791 C CA . GLY A 1 98 ? -23.681 -22.894 -30.262 1.00 30.12 98 GLY A CA 1
ATOM 792 C C . GLY A 1 98 ? -23.886 -21.535 -29.587 1.00 30.12 98 GLY A C 1
ATOM 793 O O . GLY A 1 98 ? -24.706 -21.392 -28.682 1.00 30.12 98 GLY A O 1
ATOM 794 N N . TYR A 1 99 ? -23.171 -20.528 -30.079 1.00 33.56 99 TYR A N 1
ATOM 795 C CA . TYR A 1 99 ? -23.532 -19.127 -29.914 1.00 33.56 99 TYR A CA 1
ATOM 796 C C . TYR A 1 99 ? -23.873 -18.571 -31.297 1.00 33.56 99 TYR A C 1
ATOM 798 O O . TYR A 1 99 ? -23.010 -18.382 -32.150 1.00 33.56 99 TYR A O 1
ATOM 806 N N . SER A 1 100 ? -25.168 -18.362 -31.528 1.00 37.66 100 SER A N 1
ATOM 807 C CA . SER A 1 100 ? -25.696 -17.631 -32.675 1.00 37.66 100 SER A CA 1
ATOM 808 C C . SER A 1 100 ? -25.725 -16.147 -32.334 1.00 37.66 100 SER A C 1
ATOM 810 O O . SER A 1 100 ? -26.464 -15.753 -31.433 1.00 37.66 100 SER A O 1
ATOM 812 N N . LYS A 1 101 ? -25.026 -15.321 -33.116 1.00 38.62 101 LYS A N 1
ATOM 813 C CA . LYS A 1 101 ? -25.518 -13.985 -33.468 1.00 38.62 101 LYS A CA 1
ATOM 814 C C . LYS A 1 101 ? -24.883 -13.483 -34.768 1.00 38.62 101 LYS A C 1
ATOM 816 O O . LYS A 1 101 ? -23.739 -13.057 -34.808 1.00 38.62 101 LYS A O 1
ATOM 821 N N . SER A 1 102 ? -25.720 -13.515 -35.806 1.00 37.34 102 SER A N 1
ATOM 822 C CA . SER A 1 102 ? -25.934 -12.426 -36.769 1.00 37.34 102 SER A CA 1
ATOM 823 C C . SER A 1 102 ? -24.734 -11.876 -37.554 1.00 37.34 102 SER A C 1
ATOM 825 O O . SER A 1 102 ? -24.050 -10.957 -37.124 1.00 37.34 102 SER A O 1
ATOM 827 N N . LYS A 1 103 ? -24.633 -12.355 -38.801 1.00 42.44 103 LYS A N 1
ATOM 828 C CA . LYS A 1 103 ? -24.799 -11.551 -40.027 1.00 42.44 103 LYS A CA 1
ATOM 829 C C . LYS A 1 103 ? -24.201 -10.135 -39.970 1.00 42.44 103 LYS A C 1
ATOM 831 O O . LYS A 1 103 ? -24.898 -9.182 -39.643 1.00 42.44 103 LYS A O 1
ATOM 836 N N . LEU A 1 104 ? -22.966 -10.010 -40.442 1.00 41.25 104 LEU A N 1
ATOM 837 C CA . LEU A 1 104 ? -22.465 -8.797 -41.084 1.00 41.25 104 LEU A CA 1
ATOM 838 C C . LEU A 1 104 ? -21.982 -9.200 -42.479 1.00 41.25 104 LEU A C 1
ATOM 840 O O . LEU A 1 104 ? -20.903 -9.753 -42.652 1.00 41.25 104 LEU A O 1
ATOM 844 N N . SER A 1 105 ? -22.868 -9.003 -43.455 1.00 36.06 105 SER A N 1
ATOM 845 C CA . SER A 1 105 ? -22.493 -8.834 -44.859 1.00 36.06 105 SER A CA 1
ATOM 846 C C . SER A 1 105 ? -21.788 -7.492 -45.028 1.00 36.06 105 SER A C 1
ATOM 848 O O . SER A 1 105 ? -22.178 -6.571 -44.314 1.00 36.06 105 SER A O 1
ATOM 850 N N . LEU A 1 106 ? -20.878 -7.400 -46.005 1.00 38.72 106 LEU A N 1
ATOM 851 C CA . LEU A 1 106 ? -20.242 -6.222 -46.643 1.00 38.72 106 LEU A CA 1
ATOM 852 C C . LEU A 1 106 ? -18.749 -6.579 -46.799 1.00 38.72 106 LEU A C 1
ATOM 854 O O . LEU A 1 106 ? -18.122 -6.900 -45.797 1.00 38.72 106 LEU A O 1
ATOM 858 N N . ILE A 1 107 ? -18.097 -6.604 -47.959 1.00 45.28 107 ILE A N 1
ATOM 859 C CA . ILE A 1 107 ? -18.350 -6.226 -49.360 1.00 45.28 107 ILE A CA 1
ATOM 860 C C . ILE A 1 107 ? -17.527 -7.209 -50.204 1.00 45.28 107 ILE A C 1
ATOM 862 O O . ILE A 1 107 ? -16.438 -7.599 -49.722 1.00 45.28 107 ILE A O 1
#

pLDDT: mean 72.62, std 24.6, range [30.12, 97.75]

Radius of gyration: 27.66 Å; chains: 1; bounding box: 50×56×66 Å

Organism: NCBI:txid1521640

Sequence (107 aa):
MKEKELINISIESEIKTIAEEVFSQFGMTKSEAIALFYQQVALTKNIPFALRNFNQETVKAMEELDAKSLHFQSRSLNFNIGAKFNLHPCLSFPNFWGYSKSKLSLI

Foldseek 3Di:
DDDDDDDDDDDDPVVVVVVQVVCVVVVHDPVRVVVVQVVVCVVPVDHPDDDPDDDPVVVVVVVVVVVCVVVPDPPPPVPVPPDPPPPDDDDDDDDDDDDDDDDDDDD